Protein AF-A0A9D7KBT4-F1 (afdb_monomer)

Radius of gyration: 21.16 Å; Cα contacts (8 Å, |Δi|>4): 62; chains: 1; bounding box: 52×27×54 Å

Secondary structure (DSSP, 8-state):
--HHHHHHHHHHHHHHHHHHHHHHHHHHTSPPPS--B----HHHHHHHHHHT----EEGGGSTTTHHHHHHHHHHHHHHHHHS-GGGHHHHHHHHHHHTTS--EE---BS-S--HHHHHHHTT--

Foldseek 3Di:
DVVVVVVVVVVVVVVVVVVVCVVVCVVVVPDPQPDKDAAAAPVQVVVCVVVVHHDWAWLCPDPDSVVVVVVLVVVLVVCCVPDDPVCNVVSVVVSVVVVPDGDTDGDIGPDPDDPVSNCVHHVND

Mean predicted aligned error: 8.82 Å

Structure (mmCIF, N/CA/C/O backbone):
data_AF-A0A9D7KBT4-F1
#
_entry.id   AF-A0A9D7KBT4-F1
#
loop_
_atom_site.group_PDB
_atom_site.id
_atom_site.type_symbol
_atom_site.label_atom_id
_atom_site.label_alt_id
_atom_site.label_comp_id
_atom_site.label_asym_id
_atom_site.label_entity_id
_atom_site.label_seq_id
_atom_site.pdbx_PDB_ins_code
_atom_site.Cartn_x
_atom_site.Cartn_y
_atom_site.Cartn_z
_atom_site.occupancy
_atom_site.B_iso_or_equiv
_atom_site.auth_seq_id
_atom_site.auth_comp_id
_atom_site.auth_asym_id
_atom_site.auth_atom_id
_atom_site.pdbx_PDB_model_num
ATOM 1 N N . MET A 1 1 ? 29.535 -10.701 -34.333 1.00 54.88 1 MET A N 1
ATOM 2 C CA . MET A 1 1 ? 28.974 -9.343 -34.114 1.00 54.88 1 MET A CA 1
ATOM 3 C C . MET A 1 1 ? 27.952 -9.293 -32.962 1.00 54.88 1 MET A C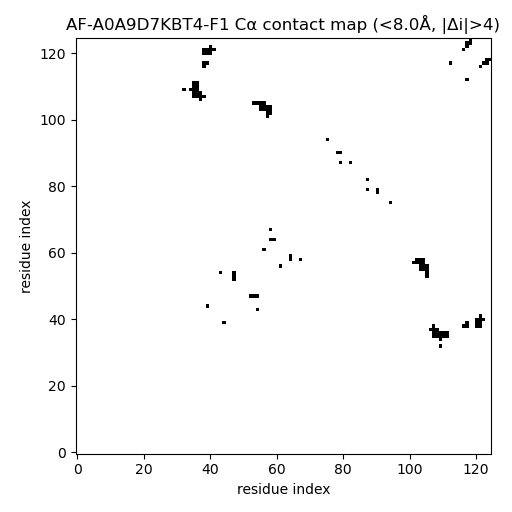 1
ATOM 5 O O . MET A 1 1 ? 27.321 -8.265 -32.760 1.00 54.88 1 MET A O 1
ATOM 9 N N . GLU A 1 2 ? 27.795 -10.379 -32.193 1.00 71.00 2 GLU A N 1
ATOM 10 C CA . GLU A 1 2 ? 26.715 -10.567 -31.205 1.00 71.00 2 GLU A CA 1
ATOM 11 C C . GLU A 1 2 ? 27.193 -10.372 -29.751 1.00 71.00 2 GLU A C 1
ATOM 13 O O . GLU A 1 2 ? 26.467 -9.819 -28.930 1.00 71.00 2 GLU A O 1
ATOM 18 N N . GLN A 1 3 ? 28.459 -10.712 -29.472 1.00 67.69 3 GLN A N 1
ATOM 19 C CA . GLN A 1 3 ? 29.089 -10.624 -28.147 1.00 67.69 3 GLN A CA 1
ATOM 20 C C . GLN A 1 3 ? 29.208 -9.180 -27.627 1.00 67.69 3 GLN A C 1
ATOM 22 O O . GLN A 1 3 ? 28.772 -8.876 -26.525 1.00 67.69 3 GLN A O 1
ATOM 27 N N . SER A 1 4 ? 29.717 -8.264 -28.456 1.00 75.75 4 SER A N 1
ATOM 28 C CA . SER A 1 4 ? 29.931 -6.858 -28.072 1.00 75.75 4 SER A CA 1
ATOM 29 C C . SER A 1 4 ? 28.617 -6.123 -27.761 1.00 75.75 4 SER A C 1
ATOM 31 O O . SER A 1 4 ? 28.546 -5.375 -26.791 1.00 75.75 4 SER A O 1
ATOM 33 N N . LYS A 1 5 ? 27.535 -6.403 -28.506 1.00 73.62 5 LYS A N 1
ATOM 34 C CA . LYS A 1 5 ? 26.198 -5.855 -28.206 1.00 73.62 5 LYS A CA 1
ATOM 35 C C . LYS A 1 5 ? 25.607 -6.429 -26.917 1.00 73.62 5 LYS A C 1
ATOM 37 O O . LYS A 1 5 ? 24.822 -5.756 -26.251 1.00 73.62 5 LYS A O 1
ATOM 42 N N . PHE A 1 6 ? 25.927 -7.677 -26.580 1.00 72.06 6 PHE A N 1
ATOM 43 C CA . PHE A 1 6 ? 25.509 -8.287 -25.320 1.00 72.06 6 PHE A CA 1
ATOM 44 C C . PHE A 1 6 ? 26.259 -7.668 -24.135 1.00 72.06 6 PHE A C 1
ATOM 46 O O . PHE A 1 6 ? 25.623 -7.244 -23.173 1.00 72.06 6 PHE A O 1
ATOM 53 N N . GLU A 1 7 ? 27.578 -7.518 -24.243 1.00 78.56 7 GLU A N 1
ATOM 54 C CA . GLU A 1 7 ? 28.420 -6.875 -23.228 1.00 78.56 7 GLU A CA 1
ATOM 55 C C . GLU A 1 7 ? 28.003 -5.420 -22.972 1.00 78.56 7 GLU A C 1
ATOM 57 O O . GLU A 1 7 ? 27.841 -5.026 -21.819 1.00 78.56 7 GLU A O 1
ATOM 62 N N . GLU A 1 8 ? 27.695 -4.644 -24.017 1.00 75.56 8 GLU A N 1
ATOM 63 C CA . GLU A 1 8 ? 27.142 -3.290 -23.857 1.00 75.56 8 GLU A CA 1
ATOM 64 C C . GLU A 1 8 ? 25.818 -3.276 -23.078 1.00 75.56 8 GLU A C 1
ATOM 66 O O . GLU A 1 8 ? 25.591 -2.399 -22.240 1.00 75.56 8 GLU A O 1
ATOM 71 N N . ARG A 1 9 ? 24.932 -4.253 -23.319 1.00 73.44 9 ARG A N 1
ATOM 72 C CA . ARG A 1 9 ? 23.662 -4.375 -22.585 1.00 73.44 9 ARG A CA 1
ATOM 73 C C . ARG A 1 9 ? 23.888 -4.743 -21.124 1.00 73.44 9 ARG A C 1
ATOM 75 O O . ARG A 1 9 ? 23.190 -4.196 -20.274 1.00 73.44 9 ARG A O 1
ATOM 82 N N . VAL A 1 10 ? 24.847 -5.623 -20.837 1.00 72.44 10 VAL A N 1
ATOM 83 C CA . VAL A 1 10 ? 25.218 -6.004 -19.467 1.00 72.44 10 VAL A CA 1
ATOM 84 C C . VAL A 1 10 ? 25.790 -4.801 -18.721 1.00 72.44 10 VAL A C 1
ATOM 86 O O . VAL A 1 10 ? 25.274 -4.458 -17.665 1.00 72.44 10 VAL A O 1
ATOM 89 N N . VAL A 1 11 ? 26.747 -4.076 -19.305 1.00 77.94 11 VAL A N 1
ATOM 90 C CA . VAL A 1 11 ? 27.341 -2.877 -18.684 1.00 77.94 11 VAL A CA 1
ATOM 91 C C . VAL A 1 11 ? 26.294 -1.785 -18.449 1.00 77.94 11 VAL A C 1
ATOM 93 O O . VAL A 1 11 ? 26.269 -1.147 -17.393 1.00 77.94 11 VAL A O 1
ATOM 96 N N . LYS A 1 12 ? 25.384 -1.569 -19.409 1.00 75.56 12 LYS A N 1
ATOM 97 C CA . LYS A 1 12 ? 24.268 -0.628 -19.239 1.00 75.56 12 LYS A CA 1
ATOM 98 C C . LYS A 1 12 ? 23.343 -1.063 -18.100 1.00 75.56 12 LYS A C 1
ATOM 100 O O . LYS A 1 12 ? 22.932 -0.220 -17.306 1.00 75.56 12 LYS A O 1
ATOM 105 N N . MET A 1 13 ? 23.036 -2.356 -18.012 1.00 71.25 13 MET A N 1
ATOM 106 C CA . MET A 1 13 ? 22.206 -2.929 -16.954 1.00 71.25 13 MET A CA 1
ATOM 107 C C . MET A 1 13 ? 22.878 -2.821 -15.583 1.00 71.25 13 MET A C 1
ATOM 109 O O . MET A 1 13 ? 22.208 -2.441 -14.633 1.00 71.25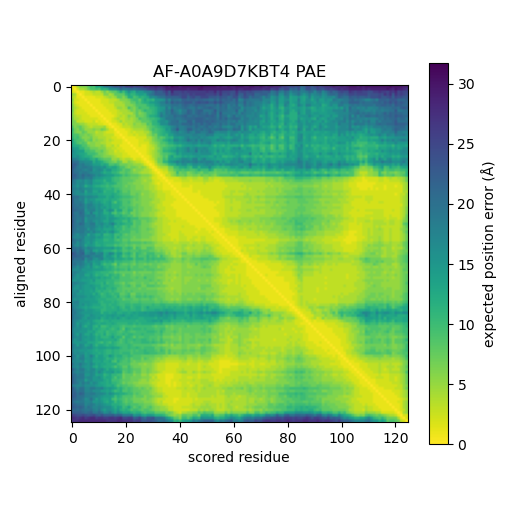 13 MET A O 1
ATOM 113 N N . GLU A 1 14 ? 24.187 -3.057 -15.473 1.00 75.31 14 GLU A N 1
ATOM 114 C CA . GLU A 1 14 ? 24.939 -2.910 -14.220 1.00 75.31 14 GLU A CA 1
ATOM 115 C C . GLU A 1 14 ? 24.964 -1.465 -13.715 1.00 75.31 14 GLU A C 1
ATOM 117 O O . GLU A 1 14 ? 24.759 -1.226 -12.526 1.00 75.31 14 GLU A O 1
ATOM 122 N N . ARG A 1 15 ? 25.139 -0.484 -14.610 1.00 72.62 15 ARG A N 1
ATOM 123 C CA . ARG A 1 15 ? 25.049 0.941 -14.244 1.00 72.62 15 ARG A CA 1
ATOM 124 C C . ARG A 1 15 ? 23.654 1.317 -13.753 1.00 72.62 15 ARG A C 1
ATOM 126 O O . ARG A 1 15 ? 23.520 2.009 -12.747 1.00 72.62 15 ARG A O 1
ATOM 133 N N . TRP A 1 16 ? 22.621 0.844 -14.449 1.00 75.81 16 TRP A N 1
ATOM 134 C CA . TRP A 1 16 ? 21.229 1.073 -14.060 1.00 75.81 16 TRP A CA 1
ATOM 135 C C . TRP A 1 16 ? 20.914 0.415 -12.711 1.00 75.81 16 TRP A C 1
ATOM 137 O O . TRP A 1 16 ? 20.297 1.020 -11.840 1.00 75.81 16 TRP A O 1
ATOM 147 N N . TRP A 1 17 ? 21.425 -0.798 -12.508 1.00 75.06 17 TRP A N 1
ATOM 148 C CA . TRP A 1 17 ? 21.295 -1.564 -11.277 1.00 75.06 17 TRP A CA 1
ATOM 149 C C . TRP A 1 17 ? 22.018 -0.919 -10.095 1.00 75.06 17 TRP A C 1
ATOM 151 O O . TRP A 1 17 ? 21.485 -0.936 -8.992 1.00 75.06 17 TRP A O 1
ATOM 161 N N . ALA A 1 18 ? 23.186 -0.308 -10.305 1.00 78.38 18 ALA A N 1
ATOM 162 C CA . ALA A 1 18 ? 23.898 0.428 -9.264 1.00 78.38 18 ALA A CA 1
ATOM 163 C C . ALA A 1 18 ? 23.112 1.663 -8.785 1.00 78.38 18 ALA A C 1
ATOM 165 O O . ALA A 1 18 ? 22.979 1.860 -7.577 1.00 78.38 18 ALA A O 1
ATOM 166 N N . SER A 1 19 ? 22.537 2.446 -9.711 1.00 78.50 19 SER A N 1
ATOM 167 C CA . SER A 1 19 ? 21.685 3.601 -9.366 1.00 78.50 19 SER A CA 1
ATOM 168 C C . SER A 1 19 ? 20.429 3.156 -8.626 1.00 78.50 19 SER A C 1
ATOM 170 O O . SER A 1 19 ? 20.170 3.608 -7.514 1.00 78.50 19 SER A O 1
ATOM 172 N N . LEU A 1 20 ? 19.705 2.186 -9.197 1.00 79.44 20 LEU A N 1
ATOM 173 C CA . LEU A 1 20 ? 18.486 1.647 -8.603 1.00 79.44 20 LEU A CA 1
ATOM 174 C C . LEU A 1 20 ? 18.757 1.066 -7.212 1.00 79.44 20 LEU A C 1
ATOM 176 O O . LEU A 1 20 ? 17.989 1.302 -6.286 1.00 79.44 20 LEU A O 1
ATOM 180 N N . ARG A 1 21 ? 19.865 0.335 -7.036 1.00 80.69 21 ARG A N 1
ATOM 181 C CA . ARG A 1 21 ? 20.275 -0.178 -5.725 1.00 80.69 21 ARG A CA 1
ATOM 182 C C . ARG A 1 21 ? 20.570 0.934 -4.738 1.00 80.69 21 ARG A C 1
ATOM 184 O O . ARG A 1 21 ? 20.189 0.773 -3.592 1.00 80.69 21 ARG A O 1
ATOM 191 N N . SER A 1 22 ? 21.224 2.020 -5.140 1.00 80.94 22 SER A N 1
ATOM 192 C CA . SER A 1 22 ? 21.498 3.150 -4.248 1.00 80.94 22 SER A CA 1
ATOM 193 C C . SER A 1 22 ? 20.210 3.843 -3.799 1.00 80.94 22 SER A C 1
ATOM 195 O O . SER A 1 22 ? 20.044 4.121 -2.615 1.00 80.94 22 SER A O 1
ATOM 197 N N . GLU A 1 23 ? 19.281 4.085 -4.724 1.00 83.06 23 GLU A N 1
ATOM 198 C CA . GLU A 1 23 ? 17.984 4.709 -4.432 1.00 83.06 23 GLU A CA 1
ATOM 199 C C . GLU A 1 23 ? 17.112 3.807 -3.551 1.00 83.06 23 GLU A C 1
ATOM 201 O O . GLU A 1 23 ? 16.623 4.237 -2.507 1.00 83.06 23 GLU A O 1
ATOM 206 N N . LEU A 1 24 ? 16.982 2.527 -3.913 1.00 81.38 24 LEU A N 1
ATOM 207 C CA . LEU A 1 24 ? 16.259 1.546 -3.104 1.00 81.38 24 LEU A CA 1
ATOM 208 C C . LEU A 1 24 ? 16.932 1.332 -1.752 1.00 81.38 24 LEU A C 1
ATOM 210 O O . LEU A 1 24 ? 16.235 1.261 -0.750 1.00 81.38 24 LEU A O 1
ATOM 214 N N . ALA A 1 25 ? 18.262 1.264 -1.689 1.00 81.94 25 ALA A N 1
ATOM 215 C CA . ALA A 1 25 ? 18.976 1.156 -0.425 1.00 81.94 25 ALA A CA 1
ATOM 216 C C . ALA A 1 25 ? 18.694 2.373 0.450 1.00 81.94 25 ALA A C 1
ATOM 218 O O . ALA A 1 25 ? 18.406 2.182 1.620 1.00 81.94 25 ALA A O 1
ATOM 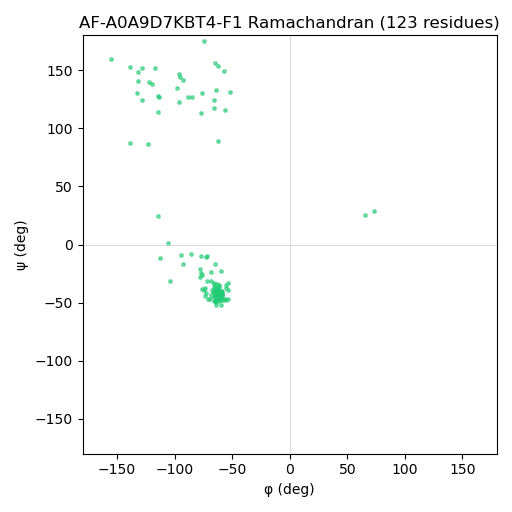219 N N . ALA A 1 26 ? 18.694 3.598 -0.078 1.00 82.12 26 ALA A N 1
ATOM 220 C CA . ALA A 1 26 ? 18.354 4.786 0.705 1.00 82.12 26 ALA A CA 1
ATOM 221 C C . ALA A 1 26 ? 16.915 4.745 1.250 1.00 82.12 26 ALA A C 1
ATOM 223 O O . ALA A 1 26 ? 16.684 5.150 2.386 1.00 82.12 26 ALA A O 1
ATOM 224 N N . ILE A 1 27 ? 15.958 4.227 0.474 1.00 80.38 27 ILE A N 1
ATOM 225 C CA . ILE A 1 27 ? 14.562 4.050 0.909 1.00 80.38 27 ILE A CA 1
ATOM 226 C C . ILE A 1 27 ? 14.458 2.948 1.975 1.00 80.38 27 ILE A C 1
ATOM 228 O O . ILE A 1 27 ? 13.841 3.148 3.014 1.00 80.38 27 ILE A O 1
ATOM 232 N N . ILE A 1 28 ? 15.092 1.797 1.743 1.00 79.62 28 ILE A N 1
ATOM 233 C CA . ILE A 1 28 ? 15.014 0.606 2.605 1.00 79.62 28 ILE A CA 1
ATOM 234 C C . ILE A 1 28 ? 15.868 0.763 3.877 1.00 79.62 28 ILE A C 1
ATOM 236 O O . ILE A 1 28 ? 15.569 0.149 4.896 1.00 79.62 28 ILE A O 1
ATOM 240 N N . SER A 1 29 ? 16.918 1.590 3.843 1.00 78.38 29 SER A N 1
ATOM 241 C CA . SER A 1 29 ? 17.785 1.879 5.000 1.00 78.38 29 SER A CA 1
ATOM 242 C C . SER A 1 29 ? 17.143 2.844 5.994 1.00 78.38 29 SER A C 1
ATOM 244 O O . SER A 1 29 ? 17.685 3.042 7.082 1.00 78.38 29 SER A O 1
ATOM 246 N N . GLN A 1 30 ? 16.009 3.461 5.648 1.00 80.12 30 GLN A N 1
ATOM 247 C CA . GLN A 1 30 ? 15.232 4.212 6.624 1.00 80.12 30 GLN A CA 1
ATOM 248 C C . GLN A 1 30 ? 14.693 3.228 7.655 1.00 80.12 30 GLN A C 1
ATOM 250 O O . GLN A 1 30 ? 14.032 2.250 7.314 1.00 80.12 30 GLN A O 1
ATOM 255 N N . SER A 1 31 ? 14.993 3.481 8.928 1.00 78.25 31 SER A N 1
ATOM 256 C CA . SER A 1 31 ? 14.379 2.711 10.004 1.00 78.25 31 SER A CA 1
ATOM 257 C C . SER A 1 31 ? 12.883 3.020 9.997 1.00 78.25 31 SER A C 1
ATOM 259 O O . SER A 1 31 ? 12.523 4.187 10.174 1.00 78.25 31 SER A O 1
ATOM 261 N N . PRO A 1 32 ? 12.010 2.029 9.749 1.00 80.50 32 PRO A N 1
ATOM 262 C CA . PRO A 1 32 ? 10.582 2.277 9.758 1.00 80.50 32 PRO A CA 1
ATOM 263 C C . PRO A 1 32 ? 10.149 2.732 11.160 1.00 80.50 32 PRO A C 1
ATOM 265 O O . PRO A 1 32 ? 10.800 2.378 12.151 1.00 80.50 32 PRO A O 1
ATOM 268 N N . PRO A 1 33 ? 9.052 3.499 11.268 1.00 83.50 33 PRO A N 1
ATOM 269 C CA . PRO A 1 33 ? 8.484 3.862 12.557 1.00 83.50 33 PRO A CA 1
ATOM 270 C C . PRO A 1 33 ? 8.257 2.616 13.415 1.00 83.50 33 PRO A C 1
ATOM 272 O O . PRO A 1 33 ? 7.669 1.635 12.961 1.00 83.50 33 PRO A O 1
ATOM 275 N N . THR A 1 34 ? 8.712 2.655 14.666 1.00 87.81 34 THR A N 1
ATOM 276 C CA . THR A 1 34 ? 8.590 1.524 15.599 1.00 87.81 34 THR A CA 1
ATOM 277 C C . THR A 1 34 ? 7.144 1.263 16.012 1.00 87.81 34 THR A C 1
ATOM 279 O O . THR A 1 34 ? 6.817 0.159 16.439 1.00 87.81 34 THR A O 1
ATOM 282 N N . ILE A 1 35 ? 6.288 2.283 15.9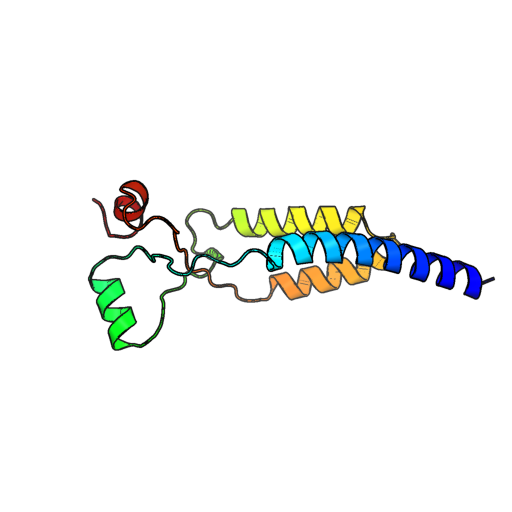12 1.00 92.62 35 ILE A N 1
ATOM 283 C CA . ILE A 1 35 ? 4.872 2.223 16.261 1.00 92.62 35 ILE A CA 1
ATOM 284 C C . ILE A 1 35 ? 4.071 2.846 15.122 1.00 92.62 35 ILE A C 1
ATOM 286 O O . ILE A 1 35 ? 4.361 3.956 14.674 1.00 92.62 35 ILE A O 1
ATOM 290 N N . ILE A 1 36 ? 3.053 2.116 14.681 1.00 94.50 36 ILE A N 1
ATOM 291 C CA . ILE A 1 36 ? 2.052 2.555 13.716 1.00 94.50 36 ILE A CA 1
ATOM 292 C C . ILE A 1 36 ? 0.665 2.206 14.257 1.00 94.50 36 ILE A C 1
ATOM 294 O O . ILE A 1 36 ? 0.492 1.215 14.967 1.00 94.50 36 ILE A O 1
ATOM 298 N N . TYR A 1 37 ? -0.323 3.023 13.922 1.00 94.38 37 TYR A N 1
ATOM 299 C CA . TYR A 1 37 ? -1.670 2.964 14.469 1.00 94.38 37 TYR A CA 1
ATOM 300 C C . TYR A 1 37 ? -2.657 2.572 13.380 1.00 94.38 37 TYR A C 1
ATOM 302 O O . TYR A 1 37 ? -2.710 3.198 12.319 1.00 94.38 37 TYR A O 1
ATOM 310 N N . HIS A 1 38 ? -3.447 1.540 13.654 1.00 94.00 38 HIS A N 1
ATOM 311 C CA . HIS A 1 38 ? -4.596 1.176 12.841 1.00 94.00 38 HIS A CA 1
ATOM 312 C C . HIS A 1 38 ? -5.854 1.777 13.467 1.00 94.00 38 HIS A C 1
ATOM 314 O O . HIS A 1 38 ? -6.162 1.509 14.629 1.00 94.00 38 HIS A O 1
ATOM 320 N N . TYR A 1 39 ? -6.572 2.590 12.701 1.00 93.94 39 TYR A N 1
ATOM 321 C CA . TYR A 1 39 ? -7.806 3.219 13.156 1.00 93.94 39 TYR A CA 1
ATOM 322 C C . TYR A 1 39 ? -8.978 2.288 12.870 1.00 93.94 39 TYR A C 1
ATOM 324 O O . TYR A 1 39 ? -9.160 1.845 11.740 1.00 93.94 39 TYR A O 1
ATOM 332 N N . THR A 1 40 ? -9.772 1.996 13.895 1.00 93.75 40 THR A N 1
ATOM 333 C CA . THR A 1 40 ? -10.927 1.100 13.815 1.00 93.75 40 THR A CA 1
ATOM 334 C C . THR A 1 40 ? -11.926 1.440 14.916 1.00 93.75 40 THR A C 1
ATOM 336 O O . THR A 1 40 ? -11.561 2.014 15.942 1.00 93.75 40 THR A O 1
ATOM 339 N N . ASP A 1 41 ? -13.179 1.024 14.745 1.00 93.56 41 ASP A N 1
ATOM 340 C CA . ASP A 1 41 ? -14.148 1.014 15.837 1.00 93.56 41 ASP A CA 1
ATOM 341 C C . ASP A 1 41 ? -13.900 -0.132 16.844 1.00 93.56 41 ASP A C 1
ATOM 343 O O . ASP A 1 41 ? -13.041 -1.005 16.657 1.00 93.56 41 ASP A O 1
ATOM 347 N N . ILE A 1 42 ? -14.687 -0.133 17.926 1.00 94.19 42 ILE A N 1
ATOM 348 C CA . ILE A 1 42 ? -14.592 -1.121 19.008 1.00 94.19 42 ILE A CA 1
ATOM 349 C C . ILE A 1 42 ? -14.860 -2.556 18.537 1.00 94.19 42 ILE A C 1
ATOM 351 O O . ILE A 1 42 ? -14.230 -3.491 19.030 1.00 94.19 42 ILE A O 1
ATOM 355 N N . ASN A 1 43 ? -15.757 -2.749 17.570 1.00 94.94 43 ASN A N 1
ATOM 356 C CA . ASN A 1 43 ? -16.098 -4.079 17.072 1.00 94.94 43 ASN A CA 1
ATOM 357 C C . ASN A 1 43 ? -14.951 -4.641 16.231 1.00 94.94 43 ASN A C 1
ATOM 359 O O . ASN A 1 43 ? -14.586 -5.807 16.383 1.00 94.94 43 ASN A O 1
ATOM 363 N N . GLY A 1 44 ? -14.343 -3.800 15.392 1.00 93.62 44 GLY A N 1
ATOM 364 C CA . GLY A 1 44 ? -13.157 -4.144 14.625 1.00 93.62 44 GLY A CA 1
ATOM 365 C C . GLY A 1 44 ? -11.988 -4.509 15.536 1.00 93.62 44 GLY A C 1
ATOM 366 O O . GLY A 1 44 ? -11.374 -5.555 15.322 1.00 93.62 44 GLY A O 1
ATOM 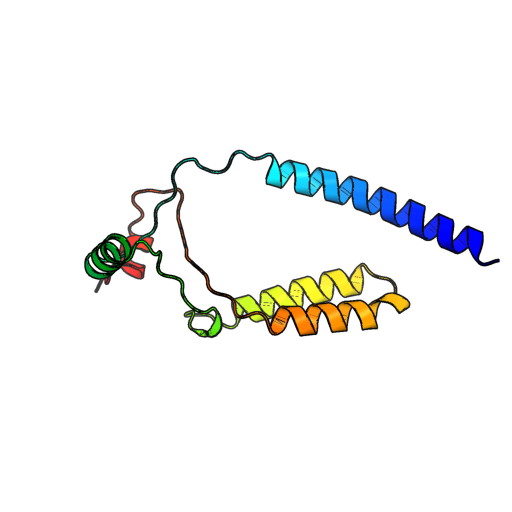367 N N . LEU A 1 45 ? -11.746 -3.735 16.604 1.00 94.94 45 LEU A N 1
ATOM 368 C CA . LEU A 1 45 ? -10.716 -4.043 17.603 1.00 94.94 45 LEU A CA 1
ATOM 369 C C . LEU A 1 45 ? -10.953 -5.396 18.286 1.00 94.94 45 LEU A C 1
ATOM 371 O O . LEU A 1 45 ? -10.056 -6.240 18.307 1.00 94.94 45 LEU A O 1
ATOM 375 N N . LEU A 1 46 ? -12.160 -5.623 18.815 1.00 96.94 46 LEU A N 1
ATOM 376 C CA . LEU A 1 46 ? -12.516 -6.886 19.467 1.00 96.94 46 LEU A CA 1
ATOM 377 C C . LEU A 1 46 ? -12.357 -8.074 18.511 1.00 96.94 46 LEU A C 1
ATOM 379 O O . LEU A 1 46 ? -11.808 -9.105 18.898 1.00 96.94 46 LEU A O 1
ATOM 383 N N . GLY A 1 47 ? -12.775 -7.917 17.254 1.00 97.06 47 GLY A N 1
ATOM 384 C CA . GLY A 1 47 ? -12.618 -8.935 16.220 1.00 97.06 47 GLY A CA 1
ATOM 385 C C . GLY A 1 47 ? -11.154 -9.256 15.902 1.00 97.06 47 GLY A C 1
ATOM 386 O O . GLY A 1 47 ? -10.803 -10.433 15.777 1.00 97.06 47 GLY A O 1
ATOM 387 N N . MET A 1 48 ? -10.284 -8.243 15.823 1.00 96.62 48 MET A N 1
ATOM 388 C CA . MET A 1 48 ? -8.850 -8.455 15.584 1.00 96.62 48 MET A CA 1
ATOM 389 C C . MET A 1 48 ? -8.182 -9.186 16.748 1.00 96.62 48 MET A C 1
ATOM 391 O O . MET A 1 48 ? -7.455 -10.154 16.529 1.00 96.62 48 MET A O 1
ATOM 395 N N . ILE A 1 49 ? -8.477 -8.782 17.988 1.00 97.75 49 ILE A N 1
ATOM 396 C CA . ILE A 1 49 ? -7.924 -9.423 19.189 1.00 97.75 49 ILE A CA 1
ATOM 397 C C . ILE A 1 49 ? -8.403 -10.873 19.297 1.00 97.75 49 ILE A C 1
ATOM 399 O O . ILE A 1 49 ? -7.590 -11.773 19.490 1.00 97.75 49 ILE A O 1
ATOM 403 N N . ALA A 1 50 ? -9.707 -11.117 19.142 1.00 98.19 50 ALA A N 1
ATOM 404 C CA . ALA A 1 50 ? -10.281 -12.453 19.290 1.00 98.19 50 ALA A CA 1
ATOM 405 C C . ALA A 1 50 ? -9.797 -13.436 18.211 1.00 98.19 50 ALA A C 1
ATOM 407 O O . ALA A 1 50 ? -9.664 -14.628 18.477 1.00 98.19 50 ALA A O 1
ATOM 408 N N . SER A 1 51 ? -9.541 -12.949 16.992 1.00 97.75 51 SER A N 1
ATOM 409 C CA . SER A 1 51 ? -9.096 -13.787 15.872 1.00 97.75 51 SER A CA 1
ATOM 410 C C . SER A 1 51 ? -7.576 -13.871 15.710 1.00 97.75 51 SER A C 1
ATOM 412 O O . SER A 1 51 ? -7.102 -14.757 14.997 1.00 97.75 51 SER A O 1
ATOM 414 N N . GLY A 1 52 ? -6.816 -12.959 16.326 1.00 97.00 52 GLY A N 1
ATOM 415 C CA . GLY A 1 52 ? -5.375 -12.815 16.106 1.00 97.00 52 GLY A CA 1
ATOM 416 C C . GLY A 1 52 ? -5.019 -12.368 14.683 1.00 97.00 52 GLY A C 1
ATOM 417 O O . GLY A 1 52 ? -3.940 -12.694 14.191 1.00 97.00 52 GLY A O 1
ATOM 418 N N . LYS A 1 53 ? -5.933 -11.681 13.988 1.00 95.81 53 LYS A N 1
ATOM 419 C CA . LYS A 1 53 ? -5.777 -11.247 12.590 1.00 95.81 53 LYS A CA 1
ATOM 420 C C . LYS A 1 53 ? -6.074 -9.760 12.457 1.00 95.81 53 LYS A C 1
ATOM 422 O O . LYS A 1 53 ? -6.877 -9.224 13.207 1.00 95.81 53 LYS A O 1
ATOM 427 N N . ILE A 1 54 ? -5.458 -9.114 11.473 1.00 93.56 54 ILE A N 1
ATOM 428 C CA . ILE A 1 54 ? -5.742 -7.720 11.111 1.00 93.56 54 ILE A CA 1
ATOM 429 C C . ILE A 1 54 ? -6.759 -7.703 9.968 1.00 93.56 54 ILE A C 1
ATOM 431 O O . ILE A 1 54 ? -6.720 -8.563 9.083 1.00 93.56 54 ILE A O 1
ATOM 435 N N . TRP A 1 55 ? -7.661 -6.722 9.975 1.00 92.44 55 TRP A N 1
ATOM 436 C CA . TRP A 1 55 ? -8.591 -6.508 8.872 1.00 92.44 55 TRP A CA 1
ATOM 437 C C . TRP A 1 55 ? -7.894 -5.839 7.689 1.00 92.44 55 TRP A C 1
ATOM 439 O O . TRP A 1 55 ? -7.220 -4.821 7.835 1.00 92.44 55 TRP A O 1
ATOM 449 N N . ALA A 1 56 ? -8.088 -6.406 6.503 1.00 93.94 56 ALA A N 1
ATOM 450 C CA . ALA A 1 56 ? -7.613 -5.842 5.253 1.00 93.94 56 ALA A CA 1
ATOM 451 C C . ALA A 1 56 ? -8.748 -5.837 4.230 1.00 93.94 56 ALA A C 1
ATOM 453 O O . ALA A 1 56 ? -9.537 -6.782 4.142 1.00 93.94 56 ALA A O 1
ATOM 454 N N . THR A 1 57 ? -8.818 -4.771 3.446 1.00 91.44 57 THR A N 1
ATOM 455 C CA . THR A 1 57 ? -9.852 -4.575 2.434 1.00 91.44 57 THR A CA 1
ATOM 456 C C . THR A 1 57 ? -9.310 -4.992 1.081 1.00 91.44 57 THR A C 1
ATOM 458 O O . THR A 1 57 ? -8.194 -4.629 0.710 1.00 91.44 57 THR A O 1
ATOM 461 N N . HIS A 1 58 ? -10.099 -5.748 0.323 1.00 93.25 58 HIS A N 1
ATOM 462 C CA . HIS A 1 58 ? -9.751 -6.047 -1.060 1.00 93.25 58 HIS A CA 1
ATOM 463 C C . HIS A 1 58 ? -9.729 -4.751 -1.882 1.00 93.25 58 HIS A C 1
ATOM 465 O O . HIS A 1 58 ? -10.679 -3.969 -1.814 1.00 93.25 58 HIS A O 1
ATOM 471 N N . ILE A 1 59 ? -8.688 -4.531 -2.688 1.00 91.81 59 ILE A N 1
ATOM 472 C CA . ILE A 1 59 ? -8.486 -3.275 -3.437 1.00 91.81 59 ILE A CA 1
ATOM 473 C C . ILE A 1 59 ? -9.691 -2.858 -4.298 1.00 91.81 59 ILE A C 1
ATOM 475 O O . ILE A 1 59 ? -9.994 -1.675 -4.419 1.00 91.81 59 ILE A O 1
ATOM 479 N N . SER A 1 60 ? -10.440 -3.820 -4.851 1.00 88.38 60 SER A N 1
ATOM 480 C CA . SER A 1 60 ? -11.623 -3.539 -5.680 1.00 88.38 60 SER A CA 1
ATOM 481 C C . SER A 1 60 ? -12.826 -3.021 -4.885 1.00 88.38 60 SER A C 1
ATOM 483 O O . SER A 1 60 ? -13.818 -2.603 -5.475 1.00 88.38 60 SER A O 1
ATOM 485 N N . ARG A 1 61 ? -12.757 -3.070 -3.549 1.00 90.12 61 ARG A N 1
ATOM 486 C CA . ARG A 1 61 ? -13.801 -2.620 -2.617 1.00 90.12 61 ARG A CA 1
ATOM 487 C C . ARG A 1 61 ? -13.462 -1.300 -1.929 1.00 90.12 61 ARG A C 1
ATOM 489 O O . ARG A 1 61 ? -14.244 -0.850 -1.097 1.00 90.12 61 ARG A O 1
ATOM 496 N N . LEU A 1 62 ? -12.318 -0.697 -2.250 1.00 88.44 62 LEU A N 1
ATOM 497 C CA . LEU A 1 62 ? -11.981 0.641 -1.777 1.00 88.44 62 LEU A CA 1
ATOM 498 C C . LEU A 1 62 ? -12.952 1.677 -2.359 1.00 88.44 62 LEU A C 1
ATOM 500 O O . LEU A 1 62 ? -13.554 1.463 -3.413 1.00 88.44 62 LEU A O 1
ATOM 504 N N . ASN A 1 63 ? -13.087 2.804 -1.660 1.00 86.69 63 ASN A N 1
ATOM 505 C CA . ASN A 1 63 ? -13.880 3.954 -2.102 1.00 86.69 63 ASN A CA 1
ATOM 506 C C . ASN A 1 63 ? -13.446 4.460 -3.488 1.00 86.69 63 ASN A C 1
ATOM 508 O O . ASN A 1 63 ? -14.297 4.858 -4.278 1.00 86.69 63 ASN A O 1
ATOM 512 N N . ASP A 1 64 ? -12.148 4.391 -3.782 1.00 88.81 64 ASP A N 1
ATOM 513 C CA . ASP A 1 64 ? -11.583 4.601 -5.108 1.00 88.81 64 ASP A CA 1
ATOM 514 C C . ASP A 1 64 ? -10.773 3.372 -5.547 1.00 88.81 64 ASP A C 1
ATOM 516 O O . ASP A 1 64 ? -9.563 3.271 -5.369 1.00 88.81 64 ASP A O 1
ATOM 520 N N . SER A 1 65 ? -11.456 2.401 -6.150 1.00 85.31 65 SER A N 1
ATOM 521 C CA . SER A 1 65 ? -10.797 1.227 -6.741 1.00 85.31 65 SER A CA 1
ATOM 522 C C . SER A 1 65 ? -10.033 1.541 -8.040 1.00 85.31 65 SER A C 1
ATOM 524 O O . SER A 1 65 ? -9.278 0.695 -8.539 1.00 85.31 65 SER A O 1
ATOM 526 N N . SER A 1 66 ? -10.210 2.740 -8.609 1.00 88.19 66 SER A N 1
ATOM 527 C CA . SER A 1 66 ? -9.528 3.154 -9.837 1.00 88.19 66 SER A CA 1
ATOM 528 C C . SER A 1 66 ? -8.080 3.569 -9.576 1.00 88.19 66 SER A C 1
ATOM 530 O O . SER A 1 66 ? -7.233 3.347 -10.443 1.00 88.19 66 SER A O 1
ATOM 532 N N . GLU A 1 67 ? -7.778 4.062 -8.369 1.00 89.81 67 GLU A N 1
ATOM 533 C CA . GLU A 1 67 ? -6.435 4.480 -7.949 1.00 89.81 67 GLU A CA 1
ATOM 534 C C . GLU A 1 67 ? -5.399 3.369 -8.170 1.00 89.81 67 GLU A C 1
ATOM 536 O O . GLU A 1 67 ? -4.358 3.590 -8.792 1.00 89.81 67 GLU A O 1
ATOM 541 N N . TYR A 1 68 ? -5.716 2.138 -7.761 1.00 87.69 68 TYR A N 1
ATOM 542 C CA . TYR A 1 68 ? -4.827 0.988 -7.941 1.00 87.69 68 TYR A CA 1
ATOM 543 C C . TYR A 1 68 ? -4.543 0.689 -9.423 1.00 87.69 68 TYR A C 1
ATOM 545 O O . TYR A 1 68 ? -3.390 0.522 -9.832 1.00 87.69 68 TYR A O 1
ATOM 553 N N . HIS A 1 69 ? -5.588 0.664 -10.253 1.00 85.75 69 HIS A N 1
ATOM 554 C CA . HIS A 1 69 ? -5.459 0.412 -11.691 1.00 85.75 69 HIS A CA 1
ATOM 555 C C . HIS A 1 69 ? -4.674 1.526 -12.390 1.00 85.75 69 HIS A C 1
ATOM 557 O O . HIS A 1 69 ? -3.865 1.259 -13.283 1.00 85.75 69 HIS A O 1
ATOM 563 N N . HIS A 1 70 ? -4.887 2.772 -11.965 1.00 90.25 70 HIS A N 1
ATOM 564 C CA . HIS A 1 70 ? -4.130 3.918 -12.440 1.00 90.25 70 HIS A CA 1
ATOM 565 C C . HIS A 1 70 ? -2.648 3.796 -12.068 1.00 90.25 70 HIS A C 1
ATOM 567 O O . HIS A 1 70 ? -1.794 3.936 -12.942 1.00 90.25 70 HIS A O 1
ATOM 573 N N . GLY A 1 71 ? -2.339 3.446 -10.817 1.00 89.00 71 GLY A N 1
ATOM 574 C CA . GLY A 1 71 ? -0.972 3.208 -10.355 1.00 89.00 71 GLY A CA 1
ATOM 575 C C . GLY A 1 71 ? -0.251 2.140 -11.180 1.00 89.00 71 GLY A C 1
ATOM 576 O O . GLY A 1 71 ? 0.859 2.378 -11.660 1.00 89.00 71 GLY A O 1
ATOM 577 N N . ILE A 1 72 ? -0.904 1.000 -11.448 1.00 87.62 72 ILE A N 1
ATOM 578 C CA . ILE A 1 72 ? -0.336 -0.040 -12.323 1.00 87.62 72 ILE A CA 1
ATOM 579 C C . ILE A 1 72 ? -0.059 0.507 -13.719 1.00 87.62 72 ILE A C 1
ATOM 581 O O . ILE A 1 72 ? 0.995 0.223 -14.288 1.00 87.62 72 ILE A O 1
ATOM 585 N N . LYS A 1 73 ? -0.985 1.285 -14.286 1.00 88.75 73 LYS A N 1
ATOM 586 C CA . LYS A 1 73 ? -0.802 1.875 -15.613 1.00 88.75 73 LYS A CA 1
ATOM 587 C C . LYS A 1 73 ? 0.411 2.807 -15.647 1.00 88.75 73 LYS A C 1
ATOM 589 O O . LYS A 1 73 ? 1.230 2.677 -16.550 1.00 88.75 73 LYS A O 1
ATOM 594 N N . VAL A 1 74 ? 0.559 3.687 -14.657 1.00 91.25 74 VAL A N 1
ATOM 595 C CA . VAL A 1 74 ? 1.710 4.600 -14.554 1.00 91.25 74 VAL A CA 1
ATOM 596 C C . VAL A 1 74 ? 3.019 3.814 -14.500 1.00 91.25 74 VAL A C 1
ATOM 598 O O . VAL A 1 74 ? 3.938 4.090 -15.271 1.00 91.25 74 VAL A O 1
ATOM 601 N N . VAL A 1 75 ? 3.095 2.785 -13.651 1.00 87.31 75 VAL A N 1
ATOM 602 C CA . VAL A 1 75 ? 4.283 1.923 -13.557 1.00 87.31 75 VAL A CA 1
ATOM 603 C C . VAL A 1 75 ? 4.549 1.212 -14.884 1.00 87.31 75 VAL A C 1
ATOM 605 O O . VAL A 1 75 ? 5.682 1.206 -15.366 1.00 87.31 75 VAL A O 1
ATOM 608 N N . ALA A 1 76 ? 3.515 0.648 -15.506 1.00 86.94 76 ALA A N 1
ATOM 609 C CA . ALA A 1 76 ? 3.623 -0.032 -16.790 1.00 86.94 76 ALA A CA 1
ATOM 610 C C . ALA A 1 76 ? 4.168 0.892 -17.886 1.00 86.94 76 ALA A C 1
ATOM 612 O O . ALA A 1 76 ? 5.061 0.498 -18.636 1.00 86.94 76 ALA A O 1
ATOM 613 N N . ASP A 1 77 ? 3.666 2.122 -17.964 1.00 88.88 77 ASP A N 1
ATOM 614 C CA . ASP A 1 77 ? 4.083 3.104 -18.961 1.00 88.88 77 ASP A CA 1
ATOM 615 C C . ASP A 1 77 ? 5.539 3.543 -18.734 1.00 88.88 77 ASP A C 1
ATOM 617 O O . ASP A 1 77 ? 6.322 3.573 -19.688 1.00 88.88 77 ASP A O 1
ATOM 621 N N . CYS A 1 78 ? 5.954 3.751 -17.479 1.00 86.56 78 CYS A N 1
ATOM 622 C CA . CYS A 1 78 ? 7.352 4.013 -17.120 1.00 86.56 78 CYS A CA 1
ATOM 623 C C . CYS A 1 78 ? 8.284 2.862 -17.531 1.00 86.56 78 CYS A C 1
ATOM 625 O O . CYS A 1 78 ? 9.321 3.089 -18.159 1.00 86.56 78 CYS A O 1
ATOM 627 N N . VAL A 1 79 ? 7.910 1.613 -17.232 1.00 84.25 79 VAL A N 1
ATOM 628 C CA . VAL A 1 79 ? 8.715 0.434 -17.594 1.00 84.25 79 VAL A CA 1
ATOM 629 C C . VAL A 1 79 ? 8.797 0.277 -19.114 1.00 84.25 79 VAL A C 1
ATOM 631 O O . VAL A 1 79 ? 9.879 0.040 -19.654 1.00 84.25 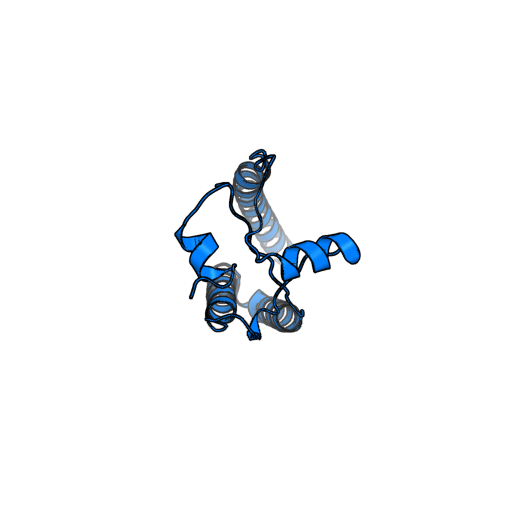79 VAL A O 1
ATOM 634 N N . ARG A 1 80 ? 7.684 0.455 -19.836 1.00 83.38 80 ARG A N 1
ATOM 635 C CA . ARG A 1 80 ? 7.663 0.390 -21.307 1.00 83.38 80 ARG A CA 1
ATOM 636 C C . ARG A 1 80 ? 8.507 1.481 -21.960 1.00 83.38 80 ARG A C 1
ATOM 638 O O . ARG A 1 80 ? 9.069 1.225 -23.025 1.00 83.38 80 ARG A O 1
ATOM 645 N N . ALA A 1 81 ? 8.577 2.667 -21.357 1.00 84.94 81 ALA A N 1
ATOM 646 C CA . ALA A 1 81 ? 9.405 3.770 -21.834 1.00 84.94 81 ALA A CA 1
ATOM 647 C C . ALA A 1 81 ? 10.902 3.534 -21.570 1.00 84.94 81 ALA A C 1
ATOM 649 O O . ALA A 1 81 ? 11.732 3.865 -22.414 1.00 84.94 81 ALA A O 1
ATOM 650 N N . ALA A 1 82 ? 11.253 2.928 -20.431 1.00 81.50 82 ALA A N 1
ATOM 651 C CA . ALA A 1 82 ? 12.642 2.655 -20.059 1.00 81.50 82 ALA A CA 1
ATOM 652 C C . ALA A 1 82 ? 13.255 1.444 -20.791 1.00 81.50 82 ALA A C 1
ATOM 654 O O . ALA A 1 82 ? 14.478 1.360 -20.941 1.00 81.50 82 ALA A O 1
ATOM 655 N N . MET A 1 83 ? 12.428 0.496 -21.249 1.00 78.06 83 MET A N 1
ATOM 656 C CA . MET A 1 83 ? 12.893 -0.779 -21.799 1.00 78.06 83 MET A CA 1
ATOM 657 C C . MET A 1 83 ? 13.004 -0.797 -23.337 1.00 78.06 83 MET A C 1
ATOM 659 O O . MET A 1 83 ? 12.182 -0.203 -24.037 1.00 78.06 83 MET A O 1
ATOM 663 N N . PRO A 1 84 ? 13.977 -1.542 -23.907 1.00 82.06 84 PRO A N 1
ATOM 664 C CA . PRO A 1 84 ? 14.063 -1.757 -25.352 1.00 82.06 84 PRO A CA 1
ATOM 665 C C . PRO A 1 84 ? 12.788 -2.392 -25.926 1.00 82.06 84 PRO A C 1
ATOM 667 O O . PRO A 1 84 ? 12.158 -3.225 -25.276 1.00 82.06 84 PRO A O 1
ATOM 670 N N . ILE A 1 85 ? 12.459 -2.082 -27.188 1.00 77.00 85 ILE A N 1
ATOM 671 C CA . ILE A 1 85 ? 11.266 -2.610 -27.884 1.00 77.00 85 ILE A CA 1
ATOM 672 C C . ILE A 1 85 ? 11.207 -4.145 -27.832 1.00 77.00 85 ILE A C 1
ATOM 674 O O . ILE A 1 85 ? 10.142 -4.707 -27.593 1.00 77.00 85 ILE A O 1
ATOM 678 N N . SER A 1 86 ? 12.353 -4.819 -27.969 1.00 79.44 86 SER A N 1
ATOM 679 C CA . SER A 1 86 ? 12.467 -6.283 -27.894 1.00 79.44 86 SER A CA 1
ATOM 680 C C . SER A 1 86 ? 12.010 -6.880 -26.559 1.00 79.44 86 SER A C 1
ATOM 682 O O . SER A 1 86 ? 11.678 -8.058 -26.500 1.00 79.44 86 SER A O 1
ATOM 684 N N . SER A 1 87 ? 12.012 -6.090 -25.483 1.00 81.56 87 SER A N 1
ATOM 685 C CA . SER A 1 87 ? 11.642 -6.532 -24.136 1.00 81.56 87 SER A CA 1
ATOM 686 C C . SER A 1 87 ? 10.168 -6.273 -23.802 1.00 81.56 87 SER A C 1
ATOM 688 O O . SER A 1 87 ? 9.690 -6.770 -22.785 1.00 81.56 87 SER A O 1
ATOM 690 N N . LYS A 1 88 ? 9.431 -5.529 -24.643 1.00 81.06 88 LYS A N 1
ATOM 691 C CA . LYS A 1 88 ? 8.025 -5.163 -24.390 1.00 81.06 88 LYS A CA 1
ATOM 692 C C . LYS A 1 88 ? 7.088 -6.369 -24.217 1.00 81.06 88 LYS A C 1
ATOM 694 O O . LYS A 1 88 ? 6.349 -6.362 -23.239 1.00 81.06 88 LYS A O 1
ATOM 699 N N . PRO A 1 89 ? 7.169 -7.446 -25.030 1.00 87.00 89 PRO A N 1
ATOM 700 C CA . PRO A 1 89 ? 6.298 -8.611 -24.841 1.00 87.00 89 PRO A CA 1
ATOM 701 C C . PRO A 1 89 ? 6.487 -9.298 -23.482 1.00 87.00 89 PRO A C 1
ATOM 703 O O . PRO A 1 89 ? 5.527 -9.777 -22.883 1.00 87.00 89 PRO A O 1
ATOM 706 N N . LEU A 1 90 ? 7.725 -9.331 -22.974 1.00 85.12 90 LEU A N 1
ATOM 707 C CA . LEU A 1 90 ? 8.020 -9.879 -21.651 1.00 85.12 90 LEU A CA 1
ATOM 708 C C . LEU A 1 90 ? 7.438 -8.993 -20.543 1.00 85.12 90 LEU A C 1
ATOM 710 O O . LEU A 1 90 ? 6.840 -9.511 -19.604 1.00 85.12 90 LEU A O 1
ATOM 714 N N . VAL A 1 91 ? 7.588 -7.671 -20.669 1.00 85.38 91 VAL A N 1
ATOM 715 C CA . VAL A 1 91 ? 7.019 -6.694 -19.727 1.00 85.38 91 VAL A CA 1
ATOM 716 C C . VAL A 1 91 ? 5.497 -6.814 -19.678 1.00 85.38 91 VAL A C 1
ATOM 718 O O . VAL A 1 91 ? 4.937 -6.920 -18.592 1.00 85.38 91 VAL A O 1
ATOM 721 N N . ASP A 1 92 ? 4.831 -6.867 -20.833 1.00 87.38 92 ASP A N 1
ATOM 722 C CA . ASP A 1 92 ? 3.373 -6.996 -20.898 1.00 87.38 92 ASP A CA 1
ATOM 723 C C . ASP A 1 92 ? 2.894 -8.312 -20.270 1.00 87.38 92 ASP A C 1
ATOM 725 O O . ASP A 1 92 ? 1.916 -8.318 -19.523 1.00 87.38 92 ASP A O 1
ATOM 729 N N . LYS A 1 93 ? 3.630 -9.414 -20.482 1.00 89.31 93 LYS A N 1
ATOM 730 C CA . LYS A 1 93 ? 3.345 -10.689 -19.816 1.00 89.31 93 LYS A CA 1
ATOM 731 C C . LYS A 1 93 ? 3.463 -10.573 -18.294 1.00 89.31 93 LYS A C 1
ATOM 733 O O . LYS A 1 93 ? 2.537 -10.974 -17.595 1.00 89.31 93 LYS A O 1
ATOM 738 N N . ILE A 1 94 ? 4.551 -10.000 -17.776 1.00 87.06 94 ILE A N 1
ATOM 739 C CA . ILE A 1 94 ? 4.753 -9.823 -16.326 1.00 87.06 94 ILE A CA 1
ATOM 740 C C . ILE A 1 94 ? 3.641 -8.959 -15.720 1.00 87.06 94 ILE A C 1
ATOM 742 O O . ILE A 1 94 ? 3.063 -9.335 -14.703 1.00 87.06 94 ILE A O 1
ATOM 746 N N . LEU A 1 95 ? 3.301 -7.839 -16.362 1.00 86.19 95 LEU A N 1
ATOM 747 C CA . LEU A 1 95 ? 2.224 -6.956 -15.909 1.00 86.19 95 LEU A CA 1
ATOM 748 C C . LEU A 1 95 ? 0.869 -7.672 -15.890 1.00 86.19 95 LEU A C 1
ATOM 750 O O . LEU A 1 95 ? 0.106 -7.503 -14.942 1.00 86.19 95 LEU A O 1
ATOM 754 N N . SER A 1 96 ? 0.585 -8.498 -16.902 1.00 88.12 96 SER A N 1
ATOM 755 C CA . SER A 1 96 ? -0.662 -9.266 -16.966 1.00 88.12 96 SER A CA 1
ATOM 756 C C . SER A 1 96 ? -0.779 -10.312 -15.857 1.00 88.12 96 SER A C 1
ATOM 758 O O . SER A 1 96 ? -1.875 -10.542 -15.360 1.00 88.12 96 SER A O 1
ATOM 760 N N . GLU A 1 97 ? 0.330 -10.930 -15.438 1.00 89.12 97 GLU A N 1
ATOM 761 C CA . GLU A 1 97 ? 0.323 -11.859 -14.304 1.00 89.12 97 GLU A CA 1
ATOM 762 C C . GLU A 1 97 ? 0.201 -11.113 -12.974 1.00 89.12 97 GLU A C 1
ATOM 764 O O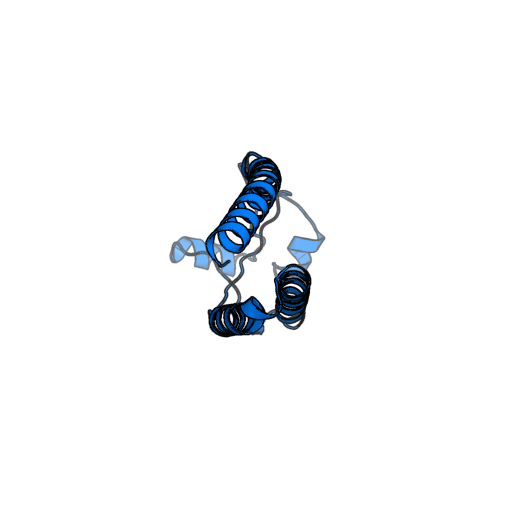 . GLU A 1 97 ? -0.544 -11.541 -12.098 1.00 89.12 97 GLU A O 1
ATOM 769 N N . PHE A 1 98 ? 0.866 -9.962 -12.838 1.00 84.62 98 PHE A N 1
ATOM 770 C CA . PHE A 1 98 ? 0.778 -9.135 -11.634 1.00 84.62 98 PHE A CA 1
ATOM 771 C C . PHE A 1 98 ? -0.657 -8.668 -11.357 1.00 84.62 98 PHE A C 1
ATOM 773 O O . PHE A 1 98 ? -1.116 -8.717 -10.222 1.00 84.62 98 PHE A O 1
ATOM 780 N N . GLN A 1 99 ? -1.399 -8.295 -12.403 1.00 83.44 99 GLN A N 1
ATOM 781 C CA . GLN A 1 99 ? -2.801 -7.877 -12.289 1.00 83.44 99 GLN A CA 1
ATOM 782 C C . GLN A 1 99 ? -3.757 -8.983 -11.819 1.00 83.44 99 GLN A C 1
ATOM 784 O O . GLN A 1 99 ? -4.868 -8.675 -11.398 1.00 83.44 99 GLN A O 1
ATOM 789 N N . LYS A 1 100 ? -3.357 -10.259 -11.880 1.00 86.69 100 LYS A N 1
ATOM 790 C CA . LYS A 1 100 ? -4.171 -11.384 -11.390 1.00 86.69 100 LYS A CA 1
ATOM 791 C C . LYS A 1 100 ? -3.986 -11.641 -9.894 1.00 86.69 100 LYS A C 1
ATOM 793 O O . LYS A 1 100 ? -4.673 -12.496 -9.342 1.00 86.69 100 LYS A O 1
ATOM 798 N N . VAL A 1 101 ? -3.034 -10.968 -9.247 1.00 89.25 101 VAL A N 1
ATOM 799 C CA . VAL A 1 101 ? -2.758 -11.168 -7.825 1.00 89.25 101 VAL A CA 1
ATOM 800 C C . VAL A 1 101 ? -3.820 -10.447 -7.000 1.00 89.25 101 VAL A C 1
ATOM 802 O O . VA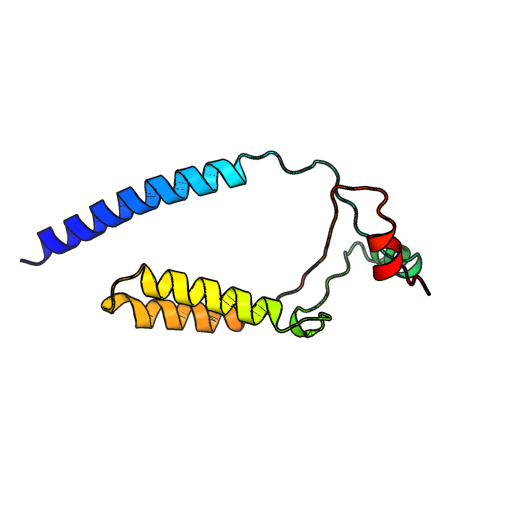L A 1 101 ? -3.879 -9.217 -6.960 1.00 89.25 101 VAL A O 1
ATOM 805 N N . GLU A 1 102 ? -4.637 -11.233 -6.305 1.00 90.44 102 GLU A N 1
ATOM 806 C CA . GLU A 1 102 ? -5.590 -10.735 -5.316 1.00 90.44 102 GLU A CA 1
ATOM 807 C C . GLU A 1 102 ? -4.848 -9.914 -4.256 1.00 90.44 102 GLU A C 1
ATOM 809 O O . GLU A 1 102 ? -3.992 -10.424 -3.527 1.00 90.44 102 GLU A O 1
ATOM 814 N N . THR A 1 103 ? -5.164 -8.623 -4.191 1.00 90.88 103 THR A N 1
ATOM 815 C CA . THR A 1 103 ? -4.443 -7.667 -3.351 1.00 90.88 103 THR A CA 1
ATOM 816 C C . THR A 1 103 ? -5.365 -7.151 -2.253 1.00 90.88 103 THR A C 1
ATOM 818 O O . THR A 1 103 ? -6.469 -6.665 -2.506 1.00 90.88 103 THR A O 1
ATOM 821 N N . TYR A 1 104 ? -4.891 -7.234 -1.015 1.00 93.25 104 TYR A N 1
ATOM 822 C CA . TYR A 1 104 ? -5.588 -6.742 0.167 1.00 93.25 104 TYR A CA 1
ATOM 823 C C . TYR A 1 104 ? -4.730 -5.681 0.840 1.00 93.25 104 TYR A C 1
ATOM 825 O O . TYR A 1 104 ? -3.514 -5.839 0.946 1.00 93.25 104 TYR A O 1
ATOM 833 N N . VAL A 1 105 ? -5.364 -4.603 1.294 1.00 92.25 105 VAL A N 1
ATOM 834 C CA . VAL A 1 105 ? -4.677 -3.466 1.909 1.00 92.25 105 VAL A CA 1
ATOM 835 C C . VAL A 1 105 ? -5.195 -3.207 3.317 1.00 92.25 105 VAL A C 1
ATOM 837 O O . VAL A 1 105 ? -6.396 -3.285 3.578 1.00 92.25 105 VAL A O 1
ATOM 840 N N . ALA A 1 106 ? -4.275 -2.883 4.222 1.00 92.00 106 ALA A N 1
ATOM 841 C CA . ALA A 1 106 ? -4.566 -2.412 5.568 1.00 92.00 106 ALA A CA 1
ATOM 842 C C . ALA A 1 106 ? -3.788 -1.115 5.810 1.00 92.00 106 ALA A C 1
ATOM 844 O O . ALA A 1 106 ? -2.565 -1.071 5.656 1.00 92.00 106 ALA A O 1
ATOM 845 N N . SER A 1 107 ? -4.503 -0.058 6.181 1.00 89.62 107 SER A N 1
ATOM 846 C CA . SER A 1 107 ? -3.932 1.279 6.346 1.00 89.62 107 SER A CA 1
ATOM 847 C C . SER A 1 107 ? -3.494 1.517 7.786 1.00 89.62 107 SER A C 1
ATOM 849 O O . SER A 1 107 ? -4.175 1.106 8.727 1.00 89.62 107 SER A O 1
ATOM 851 N N . HIS A 1 108 ? -2.363 2.200 7.947 1.00 92.62 108 HIS A N 1
ATOM 852 C CA . HIS A 1 108 ? -1.805 2.570 9.241 1.00 92.62 108 HIS A CA 1
ATOM 853 C C . HIS A 1 108 ? -1.267 4.002 9.186 1.00 92.62 108 HIS A C 1
ATOM 855 O O . HIS A 1 108 ? -0.862 4.475 8.125 1.00 92.62 108 HIS A O 1
ATOM 861 N N . SER A 1 109 ? -1.248 4.678 10.330 1.00 92.88 109 SER A N 1
ATOM 862 C CA . SER A 1 109 ? -0.673 6.016 10.493 1.00 92.88 109 SER A CA 1
ATOM 863 C C . SER A 1 109 ? 0.492 5.981 11.472 1.00 92.88 109 SER A C 1
ATOM 865 O O . SER A 1 109 ? 0.494 5.178 12.399 1.00 92.88 109 SER A O 1
ATOM 867 N N . THR A 1 110 ? 1.449 6.890 11.328 1.00 93.88 110 THR A N 1
ATOM 868 C CA . THR A 1 110 ? 2.434 7.177 12.383 1.00 93.88 110 THR A CA 1
ATOM 869 C C . THR A 1 110 ? 1.856 8.048 13.492 1.00 93.88 110 THR A C 1
ATOM 871 O O . THR A 1 110 ? 2.375 8.056 14.604 1.00 93.88 110 THR A O 1
ATOM 874 N N . GLU A 1 111 ? 0.772 8.764 13.201 1.00 94.62 111 GLU A N 1
ATOM 875 C CA . GLU A 1 111 ? 0.102 9.634 14.158 1.00 94.62 111 GLU A CA 1
ATOM 876 C C . GLU A 1 111 ? -0.897 8.833 15.009 1.00 94.62 111 GLU A C 1
ATOM 878 O O . GLU A 1 111 ? -1.767 8.167 14.429 1.00 94.62 111 GLU A O 1
ATOM 883 N N . PRO A 1 112 ? -0.817 8.907 16.352 1.00 94.00 112 PRO A N 1
ATOM 884 C CA . PRO A 1 112 ? -1.715 8.189 17.261 1.00 94.00 112 PRO A CA 1
ATOM 885 C C . PRO A 1 112 ? -3.137 8.747 17.292 1.00 94.00 112 PRO A C 1
ATOM 887 O O . PRO A 1 112 ? -4.076 7.996 17.541 1.00 94.00 112 PRO A O 1
ATOM 890 N N . ASP A 1 113 ? -3.292 10.055 17.080 1.00 93.88 113 ASP A N 1
ATOM 891 C CA . ASP A 1 113 ? -4.566 10.744 17.264 1.00 93.88 113 ASP A CA 1
ATOM 892 C C . ASP A 1 113 ? -4.831 11.759 16.147 1.00 93.88 113 ASP A C 1
ATOM 894 O O . ASP A 1 113 ? -4.488 12.939 16.229 1.00 93.88 113 ASP A O 1
ATOM 898 N N . LEU A 1 114 ? -5.441 11.275 15.063 1.00 94.19 114 LEU A N 1
ATOM 899 C CA . LEU A 1 114 ? -5.918 12.097 13.956 1.00 94.19 114 LEU A CA 1
ATOM 900 C C . LEU A 1 114 ? -7.440 12.044 13.861 1.00 94.19 114 LEU A C 1
ATOM 902 O O . LEU A 1 114 ? -8.029 11.035 13.470 1.00 94.19 114 LEU A O 1
ATOM 906 N N . LEU A 1 115 ? -8.083 13.186 14.111 1.00 92.38 115 LEU A N 1
ATOM 907 C CA . LEU A 1 115 ? -9.540 13.329 14.044 1.00 92.38 115 LEU A CA 1
ATOM 908 C C . LEU A 1 115 ? -10.132 12.904 12.689 1.00 92.38 115 LEU A C 1
ATOM 910 O O . LEU A 1 115 ? -11.215 12.322 12.634 1.00 92.38 115 LEU A O 1
ATOM 914 N N . SER A 1 116 ? -9.436 13.186 11.585 1.00 92.12 116 SER A N 1
ATOM 915 C CA . SER A 1 116 ? -9.868 12.780 10.242 1.00 92.12 116 SER A CA 1
ATOM 916 C C . SER A 1 116 ? -9.919 11.257 10.082 1.00 92.12 116 SER A C 1
ATOM 918 O O . SER A 1 116 ? -10.846 10.739 9.455 1.00 92.12 116 SER A O 1
ATOM 920 N N . GLN A 1 117 ? -8.965 10.542 10.682 1.00 92.25 117 GLN A N 1
ATOM 921 C CA . GLN A 1 117 ? -8.892 9.083 10.640 1.00 92.25 117 GLN A CA 1
ATOM 922 C C . GLN A 1 117 ? -9.964 8.457 11.533 1.00 92.25 117 GLN A C 1
ATOM 924 O O . GLN A 1 117 ? -10.697 7.580 11.077 1.00 92.25 117 GLN A O 1
ATOM 929 N N . TRP A 1 118 ? -10.150 8.978 12.750 1.00 91.38 118 TRP A N 1
ATOM 930 C CA . TRP A 1 118 ? -11.237 8.557 13.639 1.00 91.38 118 TRP A CA 1
ATOM 931 C C . TRP A 1 118 ? -12.610 8.689 12.975 1.00 91.38 118 TRP A C 1
ATOM 933 O O . TRP A 1 118 ? -13.393 7.738 12.969 1.00 91.38 118 TRP A O 1
ATOM 943 N N . A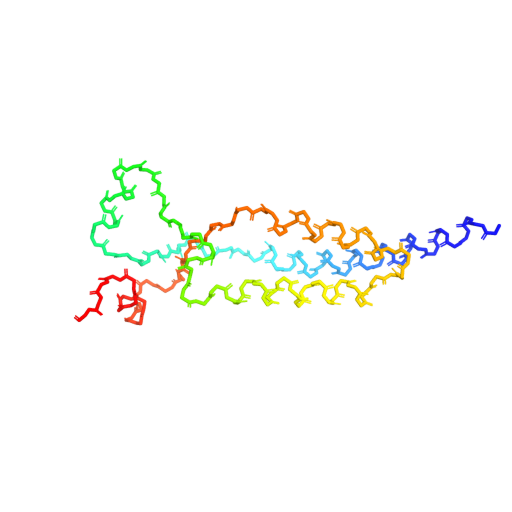RG A 1 119 ? -12.887 9.835 12.339 1.00 90.38 119 ARG A N 1
ATOM 944 C CA . ARG A 1 119 ? -14.151 10.049 11.618 1.00 90.38 119 ARG A CA 1
ATOM 945 C C . ARG A 1 119 ? -14.350 9.050 10.481 1.00 90.38 119 ARG A C 1
ATOM 947 O O . ARG A 1 119 ? -15.446 8.523 10.328 1.00 90.38 119 ARG A O 1
ATOM 954 N N . SER A 1 120 ? -13.298 8.778 9.714 1.00 87.12 120 SER A N 1
ATOM 955 C CA . SER A 1 120 ? -13.386 7.934 8.517 1.00 87.12 120 SER A CA 1
ATOM 956 C C . SER A 1 120 ? -13.492 6.439 8.835 1.00 87.12 120 SER A C 1
ATOM 958 O O . SER A 1 120 ? -14.230 5.730 8.158 1.00 87.12 120 SER A O 1
ATOM 960 N N . TYR A 1 121 ? -12.781 5.955 9.859 1.00 87.38 121 TYR A N 1
ATOM 961 C CA . TYR A 1 121 ? -12.599 4.516 10.097 1.00 87.38 121 TYR A CA 1
ATOM 962 C C . TYR A 1 121 ? -13.283 3.977 11.356 1.00 87.38 121 TYR A C 1
ATOM 964 O O . TYR A 1 121 ? -13.363 2.766 11.530 1.00 87.38 121 TYR A O 1
ATOM 972 N N . SER A 1 122 ? -13.777 4.841 12.246 1.00 86.44 122 SER A N 1
ATOM 973 C CA . SER A 1 122 ? -14.360 4.419 13.535 1.00 86.44 122 SER A CA 1
ATOM 974 C C . SER A 1 122 ? -15.855 4.711 13.648 1.00 86.44 122 SER A C 1
ATOM 976 O O . SER A 1 122 ? -16.388 4.860 14.744 1.00 86.44 122 SER A O 1
ATOM 978 N N . GLY A 1 123 ? -16.540 4.804 12.505 1.00 73.44 123 GLY A N 1
ATOM 979 C CA . GLY A 1 123 ? -17.990 4.983 12.459 1.00 73.44 123 GLY A CA 1
ATOM 980 C C . GLY A 1 123 ? -18.457 6.381 12.861 1.00 73.44 123 GLY A C 1
ATOM 981 O O . GLY A 1 123 ? -19.572 6.510 13.361 1.00 73.44 123 GLY A O 1
ATOM 982 N N . GLY A 1 124 ? -17.627 7.412 12.643 1.00 61.47 124 GLY A N 1
ATOM 983 C CA . GLY A 1 124 ? -17.974 8.809 12.896 1.00 61.47 124 GLY A CA 1
ATOM 984 C C . GLY A 1 124 ? -19.151 9.263 12.032 1.00 61.47 124 GLY A C 1
ATOM 985 O O . GLY A 1 124 ? -18.960 9.756 10.922 1.00 61.47 124 GLY A O 1
ATOM 986 N N . ARG A 1 125 ? -20.361 9.071 12.551 1.00 52.66 125 ARG A N 1
ATOM 987 C CA . ARG A 1 125 ? -21.590 9.737 12.125 1.00 52.66 125 ARG A CA 1
ATOM 988 C C . ARG A 1 125 ? -21.927 10.844 13.106 1.00 52.66 125 ARG A C 1
ATOM 990 O O . ARG A 1 125 ? -21.734 10.618 14.320 1.00 52.66 125 ARG A O 1
#

Solvent-accessible surface area (backbone atoms only — not comparable to full-atom values): 7524 Å² total; per-residue (Å²): 135,60,65,67,62,49,52,53,51,50,56,53,47,52,56,51,48,52,52,52,48,53,56,50,46,61,62,67,67,49,81,71,78,94,59,71,34,70,68,54,32,72,66,55,50,52,51,25,64,78,67,75,46,81,81,60,45,48,50,83,73,44,98,63,42,58,58,60,58,50,52,52,48,54,53,50,53,53,50,58,70,74,44,60,78,90,50,44,69,59,50,54,50,52,53,59,56,57,73,68,55,88,54,67,49,68,75,70,35,78,63,88,82,48,71,72,50,45,39,72,45,38,75,57,120

Sequence (125 aa):
MEQSKFEERVVKMERWWASLRSELAAIISQSPPTIIYHYTDINGLLGMIASGKIWATHISRLNDSSEYHHGIKVVADCVRAAMPISSKPLVDKILSEFQKVETYVASHSTEPDLLSQWRSYSGGR

pLDDT: mean 85.69, std 8.49, range [52.66, 98.19]